Protein AF-A0A9P7B5X7-F1 (afdb_monomer)

Radius of gyration: 27.57 Å; Cα contacts (8 Å, |Δi|>4): 30; chains: 1; bounding box: 52×50×59 Å

Structure (mmCIF, N/CA/C/O backbone):
data_AF-A0A9P7B5X7-F1
#
_entry.id   AF-A0A9P7B5X7-F1
#
loop_
_atom_site.group_PDB
_atom_site.id
_atom_site.type_symbol
_atom_site.label_atom_id
_atom_site.label_alt_id
_atom_site.label_comp_id
_atom_site.label_asym_id
_atom_site.label_entity_id
_atom_site.label_seq_id
_atom_site.pdbx_PDB_ins_code
_atom_site.Cartn_x
_atom_site.Cartn_y
_atom_site.Cartn_z
_atom_site.occupancy
_atom_site.B_iso_or_equiv
_atom_site.auth_seq_id
_atom_site.auth_comp_id
_atom_site.auth_asym_id
_atom_site.auth_atom_id
_atom_site.pdbx_PDB_model_num
ATOM 1 N N . MET A 1 1 ? -23.607 29.250 -18.872 1.00 48.34 1 MET A N 1
ATOM 2 C CA . MET A 1 1 ? -23.877 27.837 -19.223 1.00 48.34 1 MET A CA 1
ATOM 3 C C . MET A 1 1 ? -23.362 26.960 -18.099 1.00 48.34 1 MET A C 1
ATOM 5 O O . MET A 1 1 ? -22.170 26.995 -17.825 1.00 48.34 1 MET A O 1
ATOM 9 N N . ILE A 1 2 ? -24.255 26.243 -17.420 1.00 49.38 2 ILE A N 1
ATOM 10 C CA . ILE A 1 2 ? -23.898 25.357 -16.306 1.00 49.38 2 ILE A CA 1
ATOM 11 C C . ILE A 1 2 ? -23.176 24.136 -16.903 1.00 49.38 2 ILE A C 1
ATOM 13 O O . ILE A 1 2 ? -23.732 23.504 -17.805 1.00 49.38 2 ILE A O 1
ATOM 17 N N . PRO A 1 3 ? -21.932 23.831 -16.496 1.00 54.94 3 PRO A N 1
ATOM 18 C CA . PRO A 1 3 ? -21.187 22.713 -17.059 1.00 54.94 3 PRO A CA 1
ATOM 19 C C . PRO A 1 3 ? -21.878 21.393 -16.700 1.00 54.94 3 PRO A C 1
ATOM 21 O O . PRO A 1 3 ? -22.189 21.131 -15.541 1.00 54.94 3 PRO A O 1
ATOM 24 N N . THR A 1 4 ? -22.138 20.564 -17.710 1.00 63.31 4 THR A N 1
ATOM 25 C CA . THR A 1 4 ? -22.745 19.242 -17.535 1.00 63.31 4 THR A CA 1
ATOM 26 C C . THR A 1 4 ? -21.804 18.307 -16.774 1.00 63.31 4 THR A C 1
ATOM 28 O O . THR A 1 4 ? -20.579 18.413 -16.868 1.00 63.31 4 THR A O 1
ATOM 31 N N . THR A 1 5 ? -22.372 17.356 -16.034 1.00 60.81 5 THR A N 1
ATOM 32 C CA . THR A 1 5 ? -21.641 16.377 -15.206 1.00 60.81 5 THR A CA 1
ATOM 33 C C . THR A 1 5 ? -20.585 15.592 -15.994 1.00 60.81 5 THR A C 1
ATOM 35 O O . THR A 1 5 ? -19.495 15.340 -15.483 1.00 60.81 5 THR A O 1
ATOM 38 N N . ALA A 1 6 ? -20.847 15.299 -17.272 1.00 60.09 6 ALA A N 1
ATOM 39 C CA . ALA A 1 6 ? -19.880 14.683 -18.183 1.00 60.09 6 ALA A CA 1
ATOM 40 C C . ALA A 1 6 ? -18.630 15.558 -18.416 1.00 60.09 6 ALA A C 1
ATOM 42 O O . ALA A 1 6 ? -17.513 15.053 -18.498 1.00 60.09 6 ALA A O 1
ATOM 43 N N . ARG A 1 7 ? -18.796 16.884 -18.478 1.00 58.53 7 ARG A N 1
ATOM 44 C CA . ARG A 1 7 ? -17.705 17.839 -18.718 1.00 58.53 7 ARG A CA 1
ATOM 45 C C . ARG A 1 7 ? -16.820 18.019 -17.478 1.00 58.53 7 ARG A C 1
ATOM 47 O O . ARG A 1 7 ? -15.612 18.178 -17.617 1.00 58.53 7 ARG A O 1
ATOM 54 N N . LEU A 1 8 ? -17.406 17.910 -16.282 1.00 60.69 8 LEU A N 1
ATOM 55 C CA . LEU A 1 8 ? -16.679 17.860 -15.007 1.00 60.69 8 LEU A CA 1
ATOM 56 C C . LEU A 1 8 ? -15.863 16.567 -14.859 1.00 60.69 8 LEU A C 1
ATOM 58 O O . LEU A 1 8 ? -14.698 16.626 -14.479 1.00 60.69 8 LEU A O 1
ATOM 62 N N . ALA A 1 9 ? -16.422 15.411 -15.229 1.00 60.69 9 ALA A N 1
ATOM 63 C CA . ALA A 1 9 ? -15.711 14.130 -15.154 1.00 60.69 9 ALA A CA 1
ATOM 64 C C . ALA A 1 9 ? -14.448 14.087 -16.040 1.00 60.69 9 ALA A C 1
ATOM 66 O O . ALA A 1 9 ? -13.439 13.497 -15.658 1.00 60.69 9 ALA A O 1
ATOM 67 N N . HIS A 1 10 ? -14.471 14.757 -17.197 1.00 61.62 10 HIS A N 1
ATOM 68 C CA . HIS A 1 10 ? -13.291 14.893 -18.055 1.00 61.62 10 HIS A CA 1
ATOM 69 C C . HIS A 1 10 ? -12.233 15.860 -17.503 1.00 61.62 10 HIS A C 1
ATOM 71 O O . HIS A 1 10 ? -11.050 15.649 -17.757 1.00 61.62 10 HIS A O 1
ATOM 77 N N . ALA A 1 11 ? -12.632 16.883 -16.740 1.00 63.97 11 ALA A N 1
ATOM 78 C CA . ALA A 1 11 ? -11.705 17.842 -16.136 1.00 63.97 11 ALA A CA 1
ATOM 79 C C . ALA A 1 11 ? -10.872 17.229 -14.994 1.00 63.97 11 ALA A C 1
ATOM 81 O O . ALA A 1 11 ? -9.717 17.601 -14.813 1.00 63.97 11 ALA A O 1
ATOM 82 N N . TYR A 1 12 ? -11.435 16.263 -14.260 1.00 59.69 12 TYR A N 1
ATOM 83 C CA . TYR A 1 12 ? -10.768 15.580 -13.142 1.00 59.69 12 TYR A CA 1
ATOM 84 C C . TYR A 1 12 ? -10.074 14.273 -13.527 1.00 59.69 12 TYR A C 1
ATOM 86 O O . TYR A 1 12 ? -9.641 13.535 -12.646 1.00 59.69 12 TYR A O 1
ATOM 94 N N . LYS A 1 13 ? -9.951 13.952 -14.820 1.00 67.75 13 LYS A N 1
ATOM 95 C CA . LYS A 1 13 ? -9.179 12.780 -15.234 1.00 67.75 13 LYS A CA 1
ATOM 96 C C . LYS A 1 13 ? -7.693 13.104 -15.034 1.00 67.75 13 LYS A C 1
ATOM 98 O O . LYS A 1 13 ? -7.188 13.957 -15.763 1.00 67.75 13 LYS A O 1
ATOM 103 N N . PRO A 1 14 ? -6.980 12.470 -14.083 1.00 64.62 14 PRO A N 1
ATOM 104 C CA . PRO A 1 14 ? -5.559 12.730 -13.913 1.00 64.62 14 PRO A CA 1
ATOM 105 C C . PRO A 1 14 ? -4.839 12.284 -15.187 1.00 64.62 14 PRO A C 1
ATOM 107 O O . PRO A 1 14 ? -4.784 11.098 -15.514 1.00 64.62 14 PRO A O 1
ATOM 110 N N . LEU A 1 15 ? -4.343 13.253 -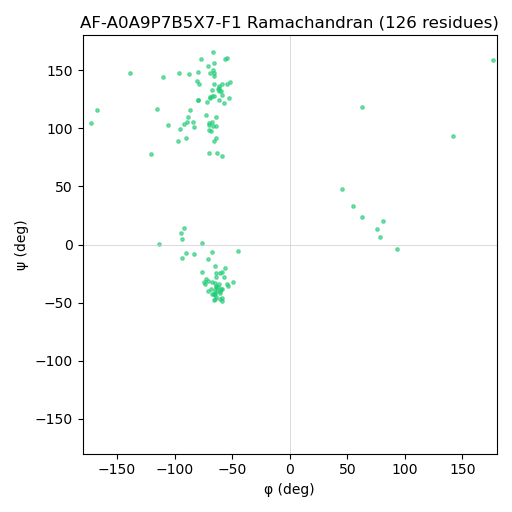15.951 1.00 69.00 15 LEU A N 1
ATOM 111 C CA . LEU A 1 15 ? -3.525 13.003 -17.127 1.00 69.00 15 LEU A CA 1
ATOM 112 C C . LEU A 1 15 ? -2.077 12.933 -16.657 1.00 69.00 15 LEU A C 1
ATOM 114 O O . LEU A 1 15 ? -1.494 13.941 -16.261 1.00 69.00 15 LEU A O 1
ATOM 118 N N . ILE A 1 16 ? -1.496 11.737 -16.689 1.00 72.88 16 ILE A N 1
ATOM 119 C CA . ILE A 1 16 ? -0.066 11.565 -16.444 1.00 72.88 16 ILE A CA 1
ATOM 120 C C . ILE A 1 16 ? 0.662 12.168 -17.646 1.00 72.88 16 ILE A C 1
ATOM 122 O O . ILE A 1 16 ? 0.672 11.600 -18.739 1.00 72.88 16 ILE A O 1
ATOM 126 N N . LYS A 1 17 ? 1.239 13.357 -17.460 1.00 65.56 17 LYS A N 1
ATOM 127 C CA . LYS A 1 17 ? 2.127 13.969 -18.447 1.00 65.56 17 LYS A CA 1
ATOM 128 C C . LYS A 1 17 ? 3.520 13.399 -18.221 1.00 65.56 17 LYS A C 1
ATOM 130 O O . LYS A 1 17 ? 4.187 13.768 -17.260 1.00 65.56 17 LYS A O 1
ATOM 135 N N . PHE A 1 18 ? 3.958 12.500 -19.096 1.00 66.06 18 PHE A N 1
ATOM 136 C CA . PHE A 1 18 ? 5.349 12.061 -19.100 1.00 66.06 18 PHE A CA 1
ATOM 137 C C . PHE A 1 18 ? 6.221 13.243 -19.532 1.00 66.06 18 PHE A C 1
ATOM 139 O O . PHE A 1 18 ? 6.199 13.660 -20.689 1.00 66.06 18 PHE A O 1
ATOM 146 N N . VAL A 1 19 ? 6.927 13.839 -18.575 1.00 64.88 19 VAL A N 1
ATOM 147 C CA . VAL A 1 19 ? 7.888 14.911 -18.835 1.00 64.88 19 VAL A CA 1
ATOM 148 C C . VAL A 1 19 ? 9.202 14.243 -19.239 1.00 64.88 19 VAL A C 1
ATOM 150 O O . VAL A 1 19 ? 9.909 13.704 -18.396 1.00 64.88 19 VAL A O 1
ATOM 153 N N . GLY A 1 20 ? 9.494 14.215 -20.540 1.00 66.62 20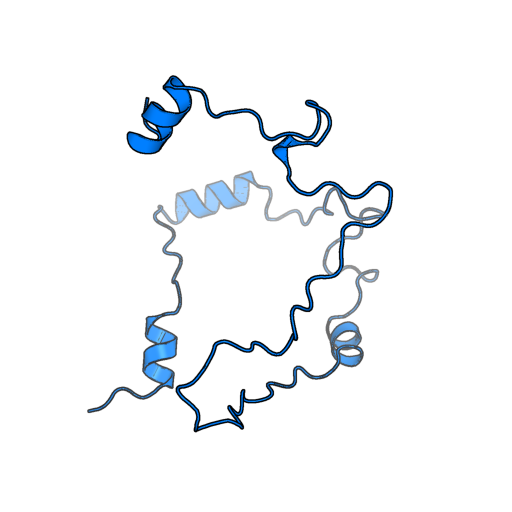 GLY A N 1
ATOM 154 C CA . GLY A 1 20 ? 10.713 13.619 -21.094 1.00 66.62 20 GLY A CA 1
ATOM 155 C C . GLY A 1 20 ? 10.741 13.664 -22.624 1.00 66.62 20 GLY A C 1
ATOM 156 O O . GLY A 1 20 ? 9.698 13.793 -23.267 1.00 66.62 20 GLY A O 1
ATOM 157 N N . ASN A 1 21 ? 11.935 13.570 -23.219 1.00 77.44 21 ASN A N 1
ATOM 158 C CA . ASN A 1 21 ? 12.092 13.443 -24.671 1.00 77.44 21 ASN A CA 1
ATOM 159 C C . ASN A 1 21 ? 11.511 12.084 -25.121 1.00 77.44 21 ASN A C 1
ATOM 161 O O . ASN A 1 21 ? 11.737 11.059 -24.470 1.00 77.44 21 ASN A O 1
ATOM 165 N N . LYS A 1 22 ? 10.778 12.041 -26.241 1.00 77.06 22 LYS A N 1
ATOM 166 C CA . LYS A 1 22 ? 10.228 10.795 -26.808 1.00 77.06 22 LYS A CA 1
ATOM 167 C C . LYS A 1 22 ? 11.324 9.741 -27.004 1.00 77.06 22 LYS A C 1
ATOM 169 O O . LYS A 1 22 ? 11.096 8.561 -26.762 1.00 77.06 22 LYS A O 1
ATOM 174 N N . GLU A 1 23 ? 12.521 10.178 -27.378 1.00 78.75 23 GLU A N 1
ATOM 175 C CA . GLU A 1 23 ? 13.693 9.316 -27.555 1.00 78.75 23 GLU A CA 1
ATOM 176 C C . GLU A 1 23 ? 14.160 8.696 -26.235 1.00 78.75 23 GLU A C 1
ATOM 178 O O . GLU A 1 23 ? 14.408 7.493 -26.191 1.00 78.75 23 GLU A O 1
ATOM 183 N N . SER A 1 24 ? 14.191 9.474 -25.144 1.00 77.19 24 SER A N 1
ATOM 184 C CA . SER A 1 24 ? 14.516 8.950 -23.809 1.00 77.19 24 SER A CA 1
ATOM 185 C C . SER A 1 24 ? 13.482 7.936 -23.323 1.00 77.19 24 SER A C 1
ATOM 187 O O . SER A 1 24 ? 13.851 6.919 -22.750 1.00 77.19 24 SER A O 1
ATOM 189 N N . LEU A 1 25 ? 12.196 8.142 -23.627 1.00 73.69 25 LEU A N 1
ATOM 190 C CA . LEU A 1 25 ? 11.145 7.169 -23.317 1.00 73.69 25 LEU A CA 1
ATOM 191 C C . LEU A 1 25 ? 11.345 5.859 -24.082 1.00 73.69 25 LEU A C 1
ATOM 193 O O . LEU A 1 25 ? 11.265 4.787 -23.494 1.00 73.69 25 LEU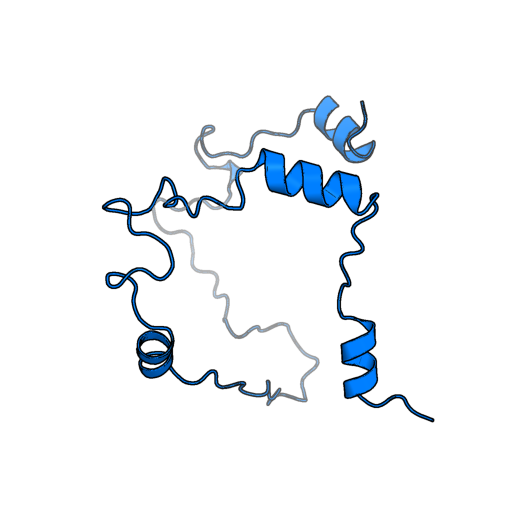 A O 1
ATOM 197 N N . ILE A 1 26 ? 11.658 5.939 -25.377 1.00 77.00 26 ILE A N 1
ATOM 198 C CA . ILE A 1 26 ? 11.941 4.758 -26.202 1.00 77.00 26 ILE A CA 1
ATOM 199 C C . ILE A 1 26 ? 13.192 4.027 -25.696 1.00 77.00 26 ILE A C 1
ATOM 201 O O . ILE A 1 26 ? 13.201 2.799 -25.657 1.00 77.00 26 ILE A O 1
ATOM 205 N N . GLN A 1 27 ? 14.236 4.749 -25.281 1.00 77.06 27 GLN A N 1
ATOM 206 C CA . GLN A 1 27 ? 15.437 4.150 -24.691 1.00 77.06 27 GLN A CA 1
ATO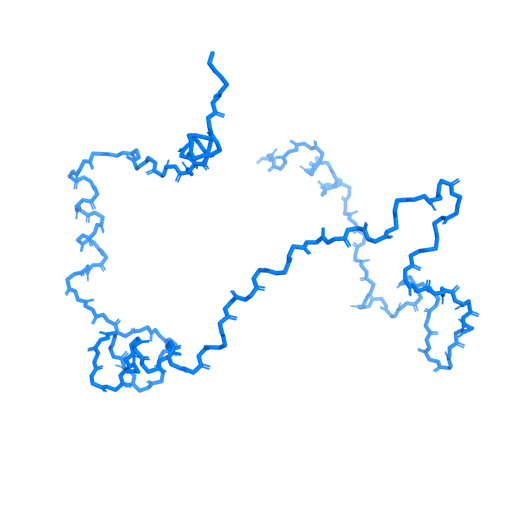M 207 C C . GLN A 1 27 ? 15.151 3.474 -23.347 1.00 77.06 27 GLN A C 1
ATOM 209 O O . GLN A 1 27 ? 15.604 2.352 -23.140 1.00 77.06 27 GLN A O 1
ATOM 214 N N . ILE A 1 28 ? 14.359 4.100 -22.471 1.00 74.56 28 ILE A N 1
ATOM 215 C CA . ILE A 1 28 ? 13.919 3.499 -21.204 1.00 74.56 28 ILE A CA 1
ATOM 216 C C . ILE A 1 28 ? 13.108 2.230 -21.485 1.00 74.56 28 ILE A C 1
ATOM 218 O O . ILE A 1 28 ? 13.399 1.179 -20.921 1.00 74.56 28 ILE A O 1
ATOM 222 N N . MET A 1 29 ? 12.151 2.279 -22.415 1.00 68.62 29 MET A N 1
ATOM 223 C CA . MET A 1 29 ? 11.377 1.097 -22.806 1.00 68.62 29 MET A CA 1
ATOM 224 C C . MET A 1 29 ? 12.284 -0.025 -23.328 1.00 68.62 29 MET A C 1
ATOM 226 O O . MET A 1 29 ? 12.162 -1.163 -22.876 1.00 68.62 29 MET A O 1
ATOM 230 N N . LYS A 1 30 ? 13.246 0.296 -24.204 1.00 72.81 30 LYS A N 1
ATOM 231 C CA . LYS A 1 30 ? 14.261 -0.651 -24.696 1.00 72.81 30 LYS A CA 1
ATOM 232 C C . LYS A 1 30 ? 15.128 -1.225 -23.574 1.00 72.81 30 LYS A C 1
ATOM 234 O O . LYS A 1 30 ? 15.381 -2.422 -23.583 1.00 72.81 30 LYS A O 1
ATOM 239 N N . SER A 1 31 ? 15.526 -0.412 -22.592 1.00 72.50 31 SER A N 1
ATOM 240 C CA . SER A 1 31 ? 16.336 -0.858 -21.445 1.00 72.50 31 SER A CA 1
ATOM 241 C C . SER A 1 31 ? 15.625 -1.882 -20.558 1.00 72.50 31 SER A C 1
ATOM 243 O O . SER A 1 31 ? 16.274 -2.696 -19.908 1.00 72.50 31 SER A O 1
ATOM 245 N N . HIS A 1 32 ? 14.291 -1.885 -20.572 1.00 65.75 32 HIS A N 1
ATOM 246 C CA . HIS A 1 32 ? 13.473 -2.838 -19.831 1.00 65.75 32 HIS A CA 1
ATOM 247 C C . HIS A 1 32 ? 13.096 -4.086 -20.645 1.00 65.75 32 HIS A C 1
ATOM 249 O O . HIS A 1 32 ? 12.207 -4.819 -20.222 1.00 65.75 32 HIS A O 1
ATOM 255 N N . ASN A 1 33 ? 13.743 -4.341 -21.794 1.00 65.06 33 ASN A N 1
ATOM 256 C CA . ASN A 1 33 ? 13.410 -5.439 -22.711 1.00 65.06 33 ASN A CA 1
ATOM 257 C C . ASN A 1 33 ? 11.893 -5.550 -22.961 1.00 65.06 33 ASN A C 1
ATOM 259 O O . ASN A 1 33 ? 11.326 -6.635 -22.884 1.00 65.06 33 ASN A O 1
ATOM 263 N N . TYR A 1 34 ? 11.222 -4.430 -23.255 1.00 63.81 34 TYR A N 1
ATOM 264 C CA . TYR A 1 34 ? 9.768 -4.401 -23.487 1.00 63.81 34 TYR A CA 1
ATOM 265 C C . TYR A 1 34 ? 9.278 -5.352 -24.600 1.00 63.81 34 TYR A C 1
ATOM 267 O O . TYR A 1 34 ? 8.094 -5.671 -24.648 1.00 63.81 34 TYR A O 1
ATOM 275 N N . GLU A 1 35 ? 10.169 -5.782 -25.499 1.00 67.62 35 GLU A N 1
ATOM 276 C CA . GLU A 1 35 ? 9.876 -6.736 -26.577 1.00 67.62 35 GLU A CA 1
ATOM 277 C C . GLU A 1 35 ? 9.774 -8.183 -26.066 1.00 67.62 35 GLU A C 1
ATOM 279 O O . GLU A 1 35 ? 9.086 -9.008 -26.665 1.00 67.62 35 GLU A O 1
ATOM 284 N N . GLU A 1 36 ? 10.406 -8.493 -24.932 1.00 71.50 36 GLU A N 1
ATOM 285 C CA . GLU A 1 36 ? 10.371 -9.815 -24.315 1.00 71.50 36 GLU A CA 1
ATOM 286 C C . GLU A 1 36 ? 9.276 -9.856 -23.248 1.00 71.50 36 GLU A C 1
ATOM 288 O O . GLU A 1 36 ? 9.465 -9.436 -22.104 1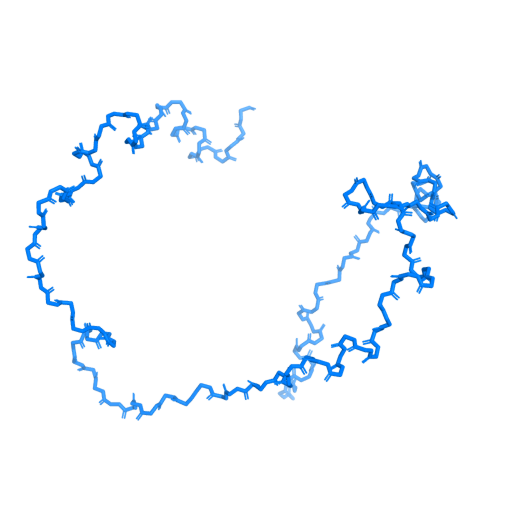.00 71.50 36 GLU A O 1
ATOM 293 N N . VAL A 1 37 ? 8.116 -10.409 -23.603 1.00 70.94 37 VAL A N 1
ATOM 294 C CA . VAL A 1 37 ? 7.081 -10.741 -22.618 1.00 70.94 37 VAL A CA 1
ATOM 295 C C . VAL A 1 37 ? 7.623 -11.858 -21.724 1.00 70.94 37 VAL A C 1
ATOM 297 O O . VAL A 1 37 ? 7.669 -13.019 -22.123 1.00 70.94 37 VAL A O 1
ATOM 300 N N . LYS A 1 38 ? 8.071 -11.503 -20.518 1.00 77.12 38 LYS A N 1
ATOM 301 C CA . LYS A 1 38 ? 8.553 -12.450 -19.503 1.00 77.12 38 LYS A CA 1
ATOM 302 C C . LYS A 1 38 ? 7.439 -12.790 -18.513 1.00 77.12 38 LYS A C 1
ATOM 304 O O . LYS A 1 38 ? 6.599 -11.933 -18.224 1.00 77.12 38 LYS A O 1
ATOM 309 N N . PRO A 1 39 ? 7.417 -14.020 -17.973 1.00 81.75 39 PRO A N 1
ATOM 310 C CA . PRO A 1 39 ? 6.496 -14.354 -16.901 1.00 81.75 39 PRO A CA 1
ATOM 311 C C . PRO A 1 39 ? 6.854 -13.540 -15.653 1.00 81.75 39 PRO A C 1
ATOM 313 O O . PRO A 1 39 ? 8.020 -13.225 -15.402 1.00 81.75 39 PRO A O 1
ATOM 316 N N . HIS A 1 40 ? 5.844 -13.192 -14.860 1.00 78.94 40 HIS A N 1
ATOM 317 C CA . HIS A 1 40 ? 6.068 -12.522 -13.586 1.00 78.94 40 HIS A CA 1
ATOM 318 C C . HIS A 1 40 ? 6.805 -13.482 -12.622 1.00 78.94 40 HIS A C 1
ATOM 320 O O . HIS A 1 40 ? 6.521 -14.682 -12.618 1.00 78.94 40 HIS A O 1
ATOM 326 N N . PRO A 1 41 ? 7.714 -13.014 -11.750 1.00 79.31 41 PRO A N 1
ATOM 327 C CA . PRO A 1 41 ? 8.416 -13.893 -10.803 1.00 79.31 41 PRO A CA 1
ATOM 328 C C . PRO A 1 41 ? 7.476 -14.663 -9.858 1.00 79.31 41 PRO A C 1
ATOM 330 O O . PRO A 1 41 ? 7.828 -15.723 -9.359 1.00 79.31 41 PRO A O 1
ATOM 333 N N . CYS A 1 42 ? 6.261 -14.152 -9.640 1.00 79.75 42 CYS A N 1
ATOM 334 C CA . CYS A 1 42 ? 5.236 -14.802 -8.815 1.00 79.75 42 CYS A CA 1
ATOM 335 C C . CYS A 1 42 ? 4.245 -15.680 -9.605 1.00 79.75 42 CYS A C 1
ATOM 337 O O . CYS A 1 42 ? 3.268 -16.146 -9.022 1.00 79.75 42 CYS A O 1
ATOM 339 N N . THR A 1 43 ? 4.426 -15.874 -10.918 1.00 79.56 43 THR A N 1
ATOM 340 C CA . THR A 1 43 ? 3.549 -16.775 -11.688 1.00 79.56 43 THR A CA 1
ATOM 341 C C . THR A 1 43 ? 3.959 -18.225 -11.468 1.00 79.56 43 THR A C 1
ATOM 343 O O . THR A 1 43 ? 5.092 -18.609 -11.749 1.00 79.56 43 THR A O 1
ATOM 346 N N . MET A 1 44 ? 3.018 -19.055 -11.018 1.00 78.94 44 MET A N 1
ATOM 347 C CA . MET A 1 44 ? 3.218 -20.503 -10.980 1.00 78.94 44 MET A CA 1
ATOM 348 C C . MET A 1 44 ? 3.444 -21.013 -12.409 1.00 78.94 44 MET A C 1
ATOM 350 O O . MET A 1 44 ? 2.725 -20.619 -13.326 1.00 78.94 44 MET A O 1
ATOM 354 N N . ASN A 1 45 ? 4.441 -21.879 -12.598 1.00 81.88 45 ASN A N 1
ATOM 355 C CA . ASN A 1 45 ? 4.756 -22.535 -13.875 1.00 81.88 45 ASN A CA 1
ATOM 356 C C . ASN A 1 45 ? 5.162 -21.603 -15.033 1.00 81.88 45 ASN A C 1
ATOM 358 O O . ASN A 1 45 ? 5.030 -21.995 -16.188 1.00 81.88 45 ASN A O 1
ATOM 362 N N . ASN A 1 46 ? 5.674 -20.396 -14.755 1.00 81.44 46 ASN A N 1
ATOM 363 C CA . ASN A 1 46 ? 6.158 -19.469 -15.791 1.00 81.44 46 ASN A CA 1
ATOM 364 C C . ASN A 1 46 ? 5.115 -19.153 -16.885 1.00 81.44 46 ASN A C 1
ATOM 366 O O . ASN A 1 46 ? 5.468 -18.941 -18.046 1.00 81.44 46 ASN A O 1
ATOM 370 N N . ILE A 1 47 ? 3.829 -19.119 -16.518 1.00 85.06 47 ILE A N 1
ATOM 371 C CA . ILE A 1 47 ? 2.741 -18.818 -17.454 1.00 85.06 47 ILE A CA 1
ATOM 372 C C . ILE A 1 47 ? 2.928 -17.402 -18.014 1.00 85.06 47 ILE A C 1
ATOM 374 O O . ILE A 1 47 ? 3.021 -16.425 -17.268 1.00 85.06 47 ILE A O 1
ATOM 378 N N . LEU A 1 48 ? 2.970 -17.295 -19.343 1.00 84.75 48 LEU A N 1
ATOM 379 C CA . LEU A 1 48 ? 3.087 -16.016 -20.038 1.00 84.75 48 LEU A CA 1
ATOM 380 C C . LEU A 1 48 ? 1.724 -15.318 -20.131 1.00 84.75 48 LEU A C 1
ATOM 382 O O . LEU A 1 48 ? 0.731 -15.989 -20.431 1.00 84.75 48 LEU A O 1
ATOM 386 N N . PRO A 1 49 ? 1.654 -13.986 -19.963 1.00 80.88 49 PRO A N 1
ATOM 387 C CA . PRO A 1 49 ? 0.445 -13.220 -20.248 1.00 80.88 49 PRO A CA 1
ATOM 388 C C . PRO A 1 49 ? -0.074 -13.494 -21.669 1.00 80.88 49 PRO A C 1
ATOM 390 O O . PRO A 1 49 ? 0.670 -13.376 -22.639 1.00 80.88 49 PRO A O 1
ATOM 393 N N . GLY A 1 50 ? -1.347 -13.877 -21.796 1.00 77.94 50 GLY A N 1
ATOM 394 C CA . GLY A 1 50 ? -1.975 -14.178 -23.091 1.00 77.94 50 GLY A CA 1
ATOM 395 C C . GLY A 1 50 ? -1.646 -15.557 -23.679 1.00 77.94 50 GLY A C 1
ATOM 396 O O . GLY A 1 50 ? -2.048 -15.849 -24.803 1.00 77.94 50 GLY A O 1
ATOM 397 N N . SER A 1 51 ? -0.940 -16.416 -22.939 1.00 84.19 51 SER A N 1
ATOM 398 C CA . SER A 1 51 ? -0.772 -17.829 -23.300 1.00 84.19 51 SER A CA 1
ATOM 399 C C . SER A 1 51 ? -2.092 -18.607 -23.216 1.00 84.19 51 SER A C 1
ATOM 401 O O . SER A 1 51 ? -3.061 -18.155 -22.608 1.00 84.19 51 SER A O 1
ATOM 403 N N . LYS A 1 52 ? -2.123 -19.811 -23.802 1.00 84.12 52 LYS A N 1
ATOM 404 C CA . LYS A 1 52 ? -3.298 -20.706 -23.779 1.00 84.12 52 LYS A CA 1
ATOM 405 C C . LYS A 1 52 ? -3.714 -21.122 -22.365 1.00 84.12 52 LYS A C 1
ATOM 407 O O . LYS A 1 52 ? -4.874 -21.453 -22.154 1.00 84.12 52 LYS A O 1
ATOM 412 N N . ASP A 1 53 ? -2.773 -21.085 -21.425 1.00 84.88 53 ASP A N 1
ATOM 413 C CA . ASP A 1 53 ? -2.994 -21.446 -20.024 1.00 84.88 53 ASP A CA 1
ATOM 414 C C . ASP A 1 53 ? -3.590 -20.283 -19.207 1.00 84.88 53 ASP A C 1
ATOM 416 O O . ASP A 1 53 ? -3.990 -20.467 -18.057 1.00 84.88 53 ASP A O 1
ATOM 420 N N . CYS A 1 54 ? -3.673 -19.075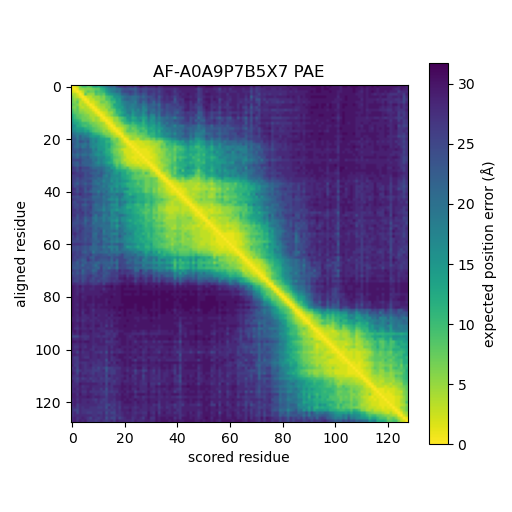 -19.783 1.00 84.12 54 CYS A N 1
ATOM 421 C CA . CYS A 1 54 ? -4.359 -17.945 -19.166 1.00 84.12 54 CYS A CA 1
ATOM 422 C C . CYS A 1 54 ? -5.876 -18.057 -19.355 1.00 84.12 54 CYS A C 1
ATOM 424 O O . CYS A 1 54 ? -6.368 -18.340 -20.445 1.00 84.12 54 CYS A O 1
ATOM 426 N N . LEU A 1 55 ? -6.633 -17.746 -18.302 1.00 85.44 55 LEU A N 1
ATOM 427 C CA . LEU A 1 55 ? -8.086 -17.619 -18.398 1.00 85.44 55 LEU A CA 1
ATOM 428 C C . LEU A 1 55 ? -8.463 -16.494 -19.367 1.00 85.44 55 LEU A C 1
ATOM 430 O O . LEU A 1 55 ? -7.895 -15.399 -19.317 1.00 85.44 55 LEU A O 1
ATOM 434 N N . SER A 1 56 ? -9.456 -16.748 -20.220 1.00 87.88 56 SER A N 1
ATOM 435 C CA . SER A 1 56 ? -9.965 -15.716 -21.114 1.00 87.88 56 SER A CA 1
ATOM 436 C C . SER A 1 56 ? -10.715 -14.640 -20.323 1.00 87.88 56 SER A C 1
ATOM 438 O O . SER A 1 56 ? -11.369 -14.907 -19.309 1.00 87.88 56 SER A O 1
ATOM 440 N N . VAL A 1 57 ? -10.645 -13.397 -20.802 1.00 85.44 57 VAL A N 1
ATOM 441 C CA . VAL A 1 57 ? -11.353 -12.269 -20.174 1.00 85.44 57 VAL A CA 1
ATOM 442 C C . VAL A 1 57 ? -12.862 -12.525 -20.157 1.00 85.44 57 VAL A C 1
ATOM 444 O O . VAL A 1 57 ? -13.529 -12.234 -19.167 1.00 85.44 57 VAL A O 1
ATOM 447 N N . THR A 1 58 ? -13.397 -13.123 -21.224 1.00 86.25 58 THR A N 1
ATOM 448 C CA . THR A 1 58 ? -14.810 -13.505 -21.332 1.00 86.25 58 THR A CA 1
ATOM 449 C C . THR A 1 58 ? -15.226 -14.497 -20.249 1.00 86.25 58 THR A C 1
ATOM 451 O O . THR A 1 58 ? -16.278 -14.313 -19.634 1.00 86.25 58 THR A O 1
ATOM 454 N N . ASP A 1 59 ? -14.385 -15.489 -19.943 1.00 87.88 59 ASP A N 1
ATOM 455 C CA . ASP A 1 59 ? -14.687 -16.485 -18.910 1.00 87.88 59 ASP A CA 1
ATOM 456 C C . ASP A 1 59 ? -14.695 -15.868 -17.510 1.00 87.88 59 ASP A C 1
ATOM 458 O O . ASP A 1 59 ? -15.553 -16.207 -16.692 1.00 87.88 59 ASP A O 1
ATOM 462 N N . ILE A 1 60 ? -13.781 -14.933 -17.235 1.00 87.75 60 ILE A N 1
ATOM 463 C CA . ILE A 1 60 ? -13.730 -14.212 -15.955 1.00 87.75 60 ILE A CA 1
ATOM 464 C C . ILE A 1 60 ? -14.975 -13.336 -15.791 1.00 87.75 60 ILE A C 1
ATOM 466 O O . ILE A 1 60 ? -15.643 -13.399 -14.757 1.00 87.75 60 ILE A O 1
ATOM 470 N N . LEU A 1 61 ? -15.323 -12.563 -16.823 1.00 85.38 61 LEU A N 1
ATOM 471 C CA . LEU A 1 61 ? -16.473 -11.658 -16.787 1.00 85.38 61 LEU A CA 1
ATOM 472 C C . LEU A 1 61 ? -17.802 -12.409 -16.654 1.00 85.38 61 LEU A C 1
ATOM 474 O O . LEU A 1 61 ? -18.701 -11.919 -15.977 1.00 85.38 61 LEU A O 1
ATOM 478 N N . SER A 1 62 ? -17.920 -13.612 -17.227 1.00 88.38 62 SER A N 1
ATOM 479 C CA . SER A 1 62 ? -19.133 -14.437 -17.103 1.00 88.38 62 SER A CA 1
ATOM 480 C C . SER A 1 62 ? -19.428 -14.890 -15.665 1.00 88.38 62 SER A C 1
ATOM 482 O O . SER A 1 62 ? -20.584 -15.100 -15.305 1.00 88.38 62 SER A O 1
ATOM 484 N N . LYS A 1 63 ? -18.387 -15.023 -14.833 1.00 88.50 63 LYS A N 1
ATOM 485 C CA . LYS A 1 63 ? -18.483 -15.453 -13.428 1.00 88.50 63 LYS A CA 1
ATOM 486 C C . LYS A 1 63 ? -18.577 -14.278 -12.458 1.00 88.50 63 LYS A C 1
ATOM 488 O O . LYS A 1 63 ? -18.852 -14.478 -11.275 1.00 88.50 63 LYS A O 1
ATOM 493 N N . GLN A 1 64 ? -18.323 -13.062 -12.932 1.00 85.00 64 GLN A N 1
ATOM 494 C CA . GLN A 1 64 ? -18.364 -11.873 -12.103 1.00 85.00 64 GLN A CA 1
ATOM 495 C C . GLN A 1 64 ? -19.817 -11.429 -11.916 1.00 85.00 64 GLN A C 1
ATOM 497 O O . GLN A 1 64 ? -20.543 -11.188 -12.879 1.00 85.00 64 GLN A O 1
ATOM 502 N N . LEU A 1 65 ? -20.249 -11.303 -10.659 1.00 83.06 65 LEU A N 1
ATOM 503 C CA . LEU A 1 65 ? -21.555 -10.724 -10.357 1.00 83.06 65 LEU A CA 1
ATOM 504 C C . LEU A 1 65 ? -21.619 -9.294 -10.918 1.00 83.06 65 LEU A C 1
ATOM 506 O O . LEU A 1 65 ? -20.648 -8.542 -10.769 1.00 83.06 65 LEU A O 1
ATOM 510 N N . PRO A 1 66 ? -22.743 -8.892 -11.536 1.00 80.81 66 PRO A N 1
ATOM 511 C CA . PRO A 1 66 ? -22.873 -7.557 -12.091 1.00 80.81 66 PRO A CA 1
ATOM 512 C C . PRO A 1 66 ? -22.680 -6.523 -10.983 1.00 80.81 66 PRO A C 1
ATOM 514 O O . PRO A 1 66 ? -23.315 -6.588 -9.926 1.00 80.81 66 PRO A O 1
ATOM 517 N N . PHE A 1 67 ? -21.795 -5.558 -11.230 1.00 79.94 67 PHE A N 1
ATOM 518 C CA . PHE A 1 67 ? -21.557 -4.460 -10.305 1.00 79.94 67 PHE A CA 1
ATOM 519 C C . PHE A 1 67 ? -22.831 -3.619 -10.178 1.00 79.94 67 PHE A C 1
ATOM 521 O O . PHE A 1 67 ? -23.180 -2.837 -11.064 1.00 79.94 67 PHE A O 1
ATOM 528 N N . LYS A 1 68 ? -23.560 -3.808 -9.077 1.00 81.94 68 LYS A N 1
ATOM 529 C CA . LYS A 1 68 ? -24.793 -3.075 -8.796 1.00 81.94 68 LYS A CA 1
ATOM 530 C C . LYS A 1 68 ? -24.465 -1.836 -7.974 1.00 81.94 68 LYS A C 1
ATOM 532 O O . LYS A 1 68 ? -24.267 -1.922 -6.764 1.00 81.94 68 LYS A O 1
ATOM 537 N N . VAL A 1 69 ? -24.466 -0.675 -8.625 1.00 80.94 69 VAL A N 1
ATOM 538 C CA . VAL A 1 69 ? -24.457 0.611 -7.920 1.00 80.94 69 VAL A CA 1
ATOM 539 C C . VAL A 1 69 ? -25.819 0.783 -7.260 1.00 80.94 69 VAL A C 1
ATOM 541 O O . VAL A 1 69 ? -26.815 1.070 -7.922 1.00 80.94 69 VAL A O 1
ATOM 544 N N . VAL A 1 70 ? -25.880 0.563 -5.950 1.00 80.38 70 VAL A N 1
ATOM 545 C CA . VAL A 1 70 ? -27.068 0.890 -5.162 1.00 80.38 70 VAL A CA 1
ATOM 546 C C . VAL A 1 70 ? -26.933 2.352 -4.744 1.00 80.38 70 VAL A C 1
ATOM 548 O O . VAL A 1 70 ? -25.993 2.672 -4.013 1.00 80.38 70 VAL A O 1
ATOM 551 N N . PRO A 1 71 ? -27.818 3.258 -5.202 1.00 76.88 71 PRO A N 1
ATOM 552 C CA . PRO A 1 71 ? -27.783 4.637 -4.747 1.00 76.88 71 PRO A CA 1
ATOM 553 C C . PRO A 1 71 ? -27.971 4.657 -3.233 1.00 76.88 71 PRO A C 1
ATOM 555 O O . PRO A 1 71 ? -28.857 3.994 -2.687 1.00 76.88 71 PRO A O 1
ATOM 558 N N . TYR A 1 72 ? -27.116 5.411 -2.552 1.00 72.69 72 TYR A N 1
ATOM 559 C CA . TYR A 1 72 ? -27.231 5.599 -1.118 1.00 72.69 72 TYR A CA 1
ATOM 560 C C . TYR A 1 72 ? -28.460 6.468 -0.833 1.00 72.69 72 TYR A C 1
ATOM 562 O O . TYR A 1 72 ? -28.430 7.689 -0.974 1.00 72.69 72 TYR A O 1
ATOM 570 N N . VAL A 1 73 ? -29.571 5.825 -0.478 1.00 73.81 73 VAL A N 1
ATOM 571 C CA . VAL A 1 73 ? -30.792 6.517 -0.064 1.00 73.81 73 VAL A CA 1
ATOM 572 C C . VAL A 1 73 ? -30.711 6.736 1.443 1.00 73.81 73 VAL A C 1
ATOM 574 O O . VAL A 1 73 ? -30.894 5.798 2.222 1.00 73.81 73 VAL A O 1
ATOM 577 N N . ASN A 1 74 ? -30.448 7.974 1.864 1.00 62.12 74 ASN A N 1
ATOM 578 C CA . ASN A 1 74 ? -30.653 8.393 3.250 1.00 62.12 74 ASN A CA 1
ATOM 579 C C . ASN A 1 74 ? -32.154 8.307 3.560 1.00 62.12 74 ASN A C 1
ATOM 581 O O . ASN A 1 74 ? -32.896 9.256 3.333 1.00 62.12 74 ASN A O 1
ATOM 585 N N . LYS A 1 75 ? -32.616 7.162 4.074 1.00 61.88 75 LYS A N 1
ATOM 586 C CA . LYS A 1 75 ? -34.012 6.993 4.512 1.00 61.88 75 LYS A CA 1
ATOM 587 C C . LYS A 1 75 ? -34.376 7.829 5.748 1.00 61.88 75 LYS A C 1
ATOM 589 O O . LYS A 1 75 ? -35.548 7.895 6.087 1.00 61.88 75 LYS A O 1
ATOM 594 N N . ASN A 1 76 ? -33.407 8.497 6.376 1.00 56.56 76 ASN A N 1
ATOM 595 C CA . ASN A 1 76 ? -33.614 9.263 7.600 1.00 56.56 76 ASN A CA 1
ATOM 596 C C . ASN A 1 76 ? -33.236 10.733 7.382 1.00 56.56 76 ASN A C 1
ATOM 598 O O . ASN A 1 76 ? -32.170 11.186 7.793 1.00 56.56 76 ASN A O 1
ATOM 602 N N . VAL A 1 77 ? -34.123 11.482 6.726 1.00 56.81 77 VAL A N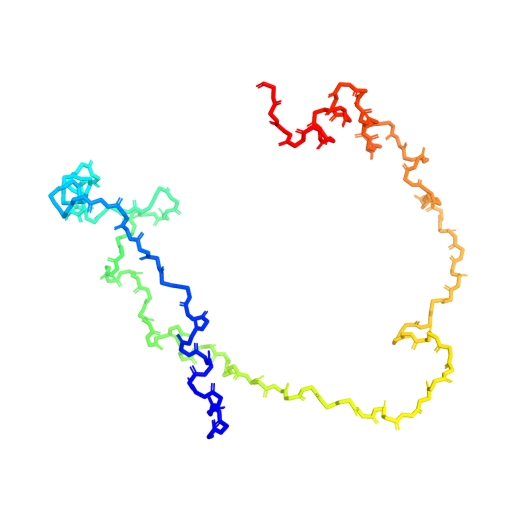 1
ATOM 603 C CA . VAL A 1 77 ? -34.156 12.945 6.843 1.00 56.81 77 VAL A CA 1
ATOM 604 C C . VAL A 1 77 ? -35.088 13.261 8.008 1.00 56.81 77 VAL A C 1
ATOM 606 O O . VAL A 1 77 ? -36.295 13.305 7.813 1.00 56.81 77 VAL A O 1
ATOM 609 N N . ALA A 1 78 ? -34.502 13.380 9.204 1.00 52.81 78 ALA A N 1
ATOM 610 C CA . ALA A 1 78 ? -35.000 14.054 10.416 1.00 52.81 78 ALA A CA 1
ATOM 611 C C . ALA A 1 78 ? -34.635 13.264 11.684 1.00 52.81 78 ALA A C 1
ATOM 613 O O . ALA A 1 78 ? -35.377 12.401 12.131 1.00 52.81 78 ALA A O 1
ATOM 614 N N . SER A 1 79 ? -33.503 13.614 12.291 1.00 45.00 79 SER A N 1
ATOM 615 C CA . SER A 1 79 ? -33.484 14.074 13.684 1.00 45.00 79 SER A CA 1
ATOM 616 C C . SER A 1 79 ? -32.078 14.570 13.999 1.00 45.00 79 SER A C 1
ATOM 618 O O . SER A 1 79 ? -31.146 13.792 14.197 1.00 45.00 79 SER A O 1
ATOM 620 N N . GLN A 1 80 ? -31.925 15.888 14.049 1.00 52.38 80 GLN A N 1
ATOM 621 C CA . GLN A 1 80 ? -30.871 16.519 14.829 1.00 52.38 80 GLN A CA 1
ATOM 622 C C . GLN A 1 80 ? -31.127 16.175 16.303 1.00 52.38 80 GLN A C 1
ATOM 624 O O . GLN A 1 80 ? -31.732 16.971 16.994 1.00 52.38 80 GLN A O 1
ATOM 629 N N . LEU A 1 81 ? -30.779 14.981 16.780 1.00 51.31 81 LEU A N 1
ATOM 630 C CA . LEU A 1 81 ? -30.713 14.662 18.209 1.00 51.31 81 LEU A CA 1
ATOM 631 C C . LEU A 1 81 ? -29.981 13.319 18.378 1.00 51.31 81 LEU A C 1
ATOM 633 O O . LEU A 1 81 ? -30.463 12.285 17.932 1.00 51.31 81 LEU A O 1
ATOM 637 N N . ALA A 1 82 ? -28.823 13.382 19.039 1.00 49.28 82 ALA A N 1
ATOM 638 C CA . ALA A 1 82 ? -27.969 12.283 19.496 1.00 49.28 82 ALA A CA 1
ATOM 639 C C . ALA A 1 82 ? -27.362 11.357 18.419 1.00 49.28 82 ALA A C 1
ATOM 641 O O . ALA A 1 82 ? -28.041 10.605 17.727 1.00 49.28 82 ALA A O 1
ATOM 642 N N . ASN A 1 83 ? -26.027 11.349 18.362 1.00 52.59 83 ASN A N 1
ATOM 643 C CA . ASN A 1 83 ? -25.195 10.378 17.649 1.00 52.59 83 ASN A CA 1
ATOM 644 C C . ASN A 1 83 ? -25.440 8.935 18.145 1.00 52.59 83 ASN A C 1
ATOM 646 O O . ASN A 1 83 ? -24.611 8.366 18.850 1.00 52.59 83 ASN A O 1
ATOM 650 N N . LYS A 1 84 ? -26.554 8.310 17.759 1.00 54.25 84 LYS A N 1
ATOM 651 C CA . LYS A 1 84 ? -26.675 6.851 17.715 1.00 54.25 84 LYS A CA 1
ATOM 652 C C . LYS A 1 84 ? -26.402 6.409 16.284 1.00 54.25 84 LYS A C 1
ATOM 654 O O . LYS A 1 84 ? -27.300 6.322 15.448 1.00 54.25 84 LYS A O 1
ATOM 659 N N . GLY A 1 85 ? -25.128 6.146 15.992 1.00 56.00 85 GLY A N 1
ATOM 660 C CA . GLY A 1 85 ? -24.781 5.294 14.857 1.00 56.00 85 GLY A CA 1
ATOM 661 C C . GLY A 1 85 ? -25.505 3.950 14.991 1.00 56.00 85 GLY A C 1
ATOM 662 O O . GLY A 1 85 ? -25.932 3.586 16.079 1.00 56.00 85 GLY A O 1
ATOM 663 N N . LYS A 1 86 ? -25.633 3.202 13.892 1.00 58.56 86 LYS A N 1
ATOM 664 C CA . LYS A 1 86 ? -26.281 1.872 13.771 1.00 58.56 86 LYS A CA 1
ATOM 665 C C . LYS A 1 86 ? -25.949 0.813 14.848 1.00 58.56 86 LYS A C 1
ATOM 667 O O . LYS A 1 86 ? -26.513 -0.276 14.801 1.00 58.56 86 LYS A O 1
ATOM 672 N N . TYR A 1 87 ? -25.032 1.102 15.759 1.00 61.84 87 TYR A N 1
ATOM 673 C CA . TYR A 1 87 ? -24.608 0.260 16.858 1.00 61.84 87 TYR A CA 1
ATOM 674 C C . TYR A 1 87 ? -24.988 0.940 18.172 1.00 61.84 87 TYR A C 1
ATOM 676 O O . TYR A 1 87 ? -24.464 2.006 18.499 1.00 61.84 87 TYR A O 1
ATOM 684 N N . ASP A 1 88 ? -25.864 0.303 18.945 1.00 62.09 88 ASP A N 1
ATOM 685 C CA . ASP A 1 88 ? -25.980 0.605 20.365 1.00 62.09 88 ASP A CA 1
ATOM 686 C C . ASP A 1 88 ? -24.689 0.119 21.030 1.00 62.09 88 ASP A C 1
ATOM 688 O O . ASP A 1 88 ? -24.510 -1.073 21.285 1.00 62.09 88 ASP A O 1
ATOM 692 N N . PHE A 1 89 ? -23.749 1.039 21.254 1.00 61.31 89 PHE A N 1
ATOM 693 C CA . PHE A 1 89 ? -22.544 0.765 22.031 1.00 61.31 89 PHE A CA 1
ATOM 694 C C . PHE A 1 89 ? -22.962 0.608 23.498 1.00 61.31 89 PHE A C 1
ATOM 696 O O . PHE A 1 89 ? -22.888 1.535 24.300 1.00 61.31 89 PHE A O 1
ATOM 703 N N . ALA A 1 90 ? -23.495 -0.564 23.837 1.00 66.69 90 ALA A N 1
ATOM 704 C CA . ALA A 1 90 ? -23.703 -0.942 25.220 1.00 66.69 90 ALA A CA 1
ATOM 705 C C . ALA A 1 90 ? -22.315 -1.158 25.843 1.00 66.69 90 ALA A C 1
ATOM 707 O O . ALA A 1 90 ? -21.520 -1.914 25.270 1.00 66.69 90 ALA A O 1
ATOM 708 N N . PRO A 1 91 ? -21.990 -0.519 26.979 1.00 69.75 91 PRO A N 1
ATOM 709 C CA . PRO A 1 91 ? -20.747 -0.786 27.684 1.00 69.75 91 PRO A CA 1
ATOM 710 C C . PRO A 1 91 ? -20.785 -2.224 28.210 1.00 69.75 91 PRO A C 1
ATOM 712 O O . PRO A 1 91 ? -21.246 -2.499 29.315 1.00 69.75 91 PRO A O 1
ATOM 715 N N . ARG A 1 92 ? -20.331 -3.176 27.389 1.00 76.69 92 ARG A N 1
ATOM 716 C CA . ARG A 1 92 ? -19.972 -4.508 27.865 1.00 76.69 92 ARG A CA 1
ATOM 717 C C . ARG A 1 92 ? -18.714 -4.340 28.707 1.00 76.69 92 ARG A C 1
ATOM 719 O O . ARG A 1 92 ? -17.736 -3.766 28.235 1.00 76.69 92 ARG A O 1
ATOM 726 N N . GLY A 1 93 ? -18.745 -4.821 29.944 1.00 83.75 93 GLY A N 1
ATOM 727 C CA . GLY A 1 93 ? -17.535 -4.912 30.755 1.00 83.75 93 GLY A CA 1
ATOM 728 C C . GLY A 1 93 ? -16.452 -5.732 30.044 1.00 83.75 93 GLY A C 1
ATOM 729 O O . GLY A 1 93 ? -16.738 -6.521 29.133 1.00 83.75 93 GLY A O 1
ATOM 730 N N . LEU A 1 94 ? -15.206 -5.538 30.468 1.00 83.38 94 LEU A N 1
ATOM 731 C CA . LEU A 1 94 ? -14.057 -6.301 29.982 1.00 83.38 94 LEU A CA 1
ATOM 732 C C . LEU A 1 94 ? -14.233 -7.788 30.318 1.00 83.38 94 LEU A C 1
ATOM 734 O O . LEU A 1 94 ? -14.581 -8.146 31.446 1.00 83.38 94 LEU A O 1
ATOM 738 N N . LYS A 1 95 ? -14.010 -8.665 29.336 1.00 86.50 95 LYS A N 1
ATOM 739 C CA . LYS A 1 95 ? -13.964 -10.116 29.564 1.00 86.50 95 LYS A CA 1
ATOM 740 C C . LYS A 1 95 ? -12.622 -10.513 30.196 1.00 86.50 95 LYS A C 1
ATOM 742 O O . LYS A 1 95 ? -11.643 -9.778 30.060 1.00 86.50 95 LYS A O 1
ATOM 747 N N . PRO A 1 96 ? -12.531 -11.684 30.854 1.00 82.94 96 PRO A N 1
ATOM 748 C CA . PRO A 1 96 ? -11.253 -12.177 31.360 1.00 82.94 96 PRO A CA 1
ATOM 749 C C . PRO A 1 96 ? -10.229 -12.295 30.221 1.00 82.94 96 PRO A C 1
ATOM 751 O O . PRO A 1 96 ? -10.469 -12.990 29.235 1.00 82.94 96 PRO A O 1
ATOM 754 N N . GLY A 1 97 ? -9.098 -11.599 30.364 1.00 81.19 97 GLY A N 1
ATOM 755 C CA . GLY A 1 97 ? -8.023 -11.544 29.366 1.00 81.19 97 GLY A CA 1
ATOM 756 C C . GLY A 1 97 ? -8.107 -10.380 28.371 1.00 81.19 97 GLY A C 1
ATOM 757 O O . GLY A 1 97 ? -7.191 -10.222 27.567 1.00 81.19 97 GLY A O 1
ATOM 758 N N . GLU A 1 98 ? -9.155 -9.552 28.420 1.00 85.31 98 GLU A N 1
ATOM 759 C CA . GLU A 1 98 ? -9.215 -8.290 27.674 1.00 85.31 98 GLU A CA 1
ATOM 760 C C . GLU A 1 98 ? -8.576 -7.158 28.493 1.00 85.31 98 GLU A C 1
ATOM 762 O O . GLU A 1 98 ? -8.650 -7.137 29.721 1.00 85.31 98 GLU A O 1
ATOM 767 N N . LEU A 1 99 ? -7.939 -6.213 27.802 1.00 85.38 99 LEU A N 1
ATOM 768 C CA . LEU A 1 99 ? -7.297 -5.049 28.406 1.00 85.38 99 LEU A CA 1
ATOM 769 C C . LEU A 1 99 ? -8.089 -3.793 28.063 1.00 85.38 99 LEU A C 1
ATOM 771 O O . LEU A 1 99 ? -8.624 -3.667 26.962 1.00 85.38 99 LEU A O 1
ATOM 775 N N . GLU A 1 100 ? -8.145 -2.863 29.007 1.00 85.81 100 GLU A N 1
ATOM 776 C CA . GLU A 1 100 ? -8.889 -1.611 28.865 1.00 85.81 100 GLU A CA 1
ATOM 777 C C . GLU A 1 100 ? -8.183 -0.639 27.921 1.00 85.81 100 GLU A C 1
ATOM 779 O O . GLU A 1 100 ? -8.813 0.121 27.188 1.00 85.81 100 GLU A O 1
ATOM 784 N N . SER A 1 101 ? -6.852 -0.675 27.933 1.00 83.62 101 SER A N 1
ATOM 785 C CA . SER A 1 101 ? -6.019 0.256 27.193 1.00 83.62 101 SER A CA 1
ATOM 786 C C . SER A 1 101 ? -4.836 -0.448 26.548 1.00 83.62 101 SER A C 1
ATOM 788 O O . SER A 1 101 ? -4.259 -1.387 27.097 1.00 83.62 101 SER A O 1
ATOM 790 N N . VAL A 1 102 ? -4.420 0.069 25.393 1.00 83.50 102 VAL A N 1
ATOM 791 C CA . VAL A 1 102 ? -3.229 -0.380 24.659 1.00 83.50 102 VAL A CA 1
ATOM 792 C C . VAL A 1 102 ? -1.967 -0.271 25.532 1.00 83.50 102 VAL A C 1
ATOM 794 O O . VAL A 1 102 ? -1.062 -1.090 25.403 1.00 83.50 102 VAL A O 1
ATOM 797 N N . PHE A 1 103 ? -1.926 0.660 26.494 1.00 84.12 103 PHE A N 1
ATOM 798 C CA . PHE A 1 103 ? -0.810 0.810 27.442 1.00 84.12 103 PHE A CA 1
ATOM 799 C C . PHE A 1 103 ? -0.717 -0.308 28.490 1.00 84.12 103 PHE A C 1
ATOM 801 O O . PHE A 1 103 ? 0.295 -0.418 29.179 1.00 84.12 103 PHE A O 1
ATOM 808 N N . GLN A 1 104 ? -1.748 -1.144 28.621 1.00 87.50 104 GLN A N 1
ATOM 809 C CA . GLN A 1 104 ? -1.731 -2.309 29.508 1.00 87.50 104 GLN A CA 1
ATOM 810 C C . GLN A 1 104 ? -1.220 -3.571 28.790 1.00 87.50 104 GLN A C 1
ATOM 812 O O . GLN A 1 104 ? -1.021 -4.605 29.428 1.00 87.50 104 GLN A O 1
ATOM 817 N N . LEU A 1 105 ? -0.997 -3.515 27.467 1.00 87.69 105 LEU A N 1
ATOM 818 C CA . LEU A 1 105 ? -0.417 -4.631 26.718 1.00 87.69 105 LEU A CA 1
ATOM 819 C C . LEU A 1 105 ? 1.033 -4.883 27.151 1.00 87.69 105 LEU A C 1
ATOM 821 O O . LEU A 1 105 ? 1.715 -3.964 27.599 1.00 87.69 105 LEU A O 1
ATOM 825 N N . PRO A 1 106 ? 1.571 -6.100 26.972 1.00 90.12 106 PRO A N 1
ATOM 826 C CA . PRO A 1 106 ? 3.005 -6.339 27.107 1.00 90.12 106 PRO A CA 1
ATOM 827 C C . PRO A 1 106 ? 3.820 -5.359 26.248 1.00 90.12 106 PRO A C 1
ATOM 829 O O . PRO A 1 106 ? 3.460 -5.127 25.097 1.00 90.12 106 PRO A O 1
ATOM 832 N N . LYS A 1 107 ? 4.951 -4.845 26.759 1.00 87.06 107 LYS A N 1
ATOM 833 C CA . LYS A 1 107 ? 5.777 -3.804 26.096 1.00 87.06 107 LYS A CA 1
ATOM 834 C C . LYS A 1 107 ? 6.109 -4.088 24.625 1.00 87.06 107 LYS A C 1
ATOM 836 O O . LYS A 1 107 ? 6.191 -3.165 23.831 1.00 87.06 107 LYS A O 1
ATOM 841 N N . ARG A 1 108 ? 6.251 -5.363 24.249 1.00 87.75 108 ARG A N 1
ATOM 842 C CA . ARG A 1 108 ? 6.501 -5.805 22.863 1.00 87.75 108 ARG A CA 1
ATOM 843 C C . ARG A 1 108 ? 5.353 -5.522 21.881 1.00 87.75 108 ARG A C 1
ATOM 845 O O . ARG A 1 108 ? 5.571 -5.570 20.680 1.00 87.75 108 ARG A O 1
ATOM 852 N N . TYR A 1 109 ? 4.147 -5.285 22.391 1.00 87.50 109 TYR A N 1
ATOM 853 C CA . TYR A 1 109 ? 2.942 -4.960 21.624 1.00 87.50 109 TYR A CA 1
ATOM 854 C C . TYR A 1 109 ? 2.453 -3.528 21.878 1.00 87.50 109 TYR A C 1
ATOM 856 O O . TYR A 1 109 ? 1.424 -3.133 21.337 1.00 87.50 109 TYR A O 1
ATOM 864 N N . GLN A 1 110 ? 3.152 -2.763 22.721 1.00 88.94 110 GLN A N 1
ATOM 865 C CA . GLN A 1 110 ? 2.878 -1.342 22.887 1.00 88.94 110 GLN A CA 1
ATOM 866 C C . GLN A 1 110 ? 3.523 -0.572 21.737 1.00 88.94 110 GLN A C 1
ATOM 868 O O . GLN A 1 110 ? 4.585 -0.953 21.240 1.00 88.94 110 GLN A O 1
ATOM 873 N N . TYR A 1 111 ? 2.901 0.533 21.334 1.00 85.56 111 TYR A N 1
ATOM 874 C CA . TYR A 1 111 ? 3.555 1.468 20.429 1.00 85.56 111 TYR A CA 1
ATOM 875 C C . TYR A 1 111 ? 4.807 2.029 21.097 1.00 85.56 111 TYR A C 1
ATOM 877 O O . TYR A 1 111 ? 4.776 2.423 22.266 1.00 85.56 111 TYR A O 1
ATOM 885 N N . LYS A 1 112 ? 5.909 2.061 20.348 1.00 82.94 112 LYS A N 1
ATOM 886 C CA . LYS A 1 112 ? 7.114 2.751 20.792 1.00 82.94 112 LYS A CA 1
ATOM 887 C C . LYS A 1 112 ? 6.798 4.256 20.821 1.00 82.94 112 LYS A C 1
ATOM 889 O O . LYS A 1 112 ? 6.285 4.756 19.819 1.00 82.94 112 LYS A O 1
ATOM 894 N N . PRO A 1 113 ? 7.049 4.963 21.937 1.00 82.56 113 PRO A N 1
ATOM 895 C CA . PRO A 1 113 ? 6.973 6.417 21.952 1.00 82.56 113 PRO A CA 1
ATOM 896 C C . PRO A 1 113 ? 7.865 6.989 20.849 1.00 82.56 113 PRO A C 1
ATOM 898 O O . PRO A 1 113 ? 8.960 6.467 20.626 1.00 82.56 113 PRO A O 1
ATOM 901 N N . ILE A 1 114 ? 7.366 8.012 20.159 1.00 84.38 114 ILE A N 1
ATOM 902 C CA . ILE A 1 114 ? 8.119 8.729 19.128 1.00 84.38 114 ILE A CA 1
ATOM 903 C C . ILE A 1 114 ? 9.261 9.470 19.828 1.00 84.38 114 ILE A C 1
ATOM 905 O O . ILE A 1 114 ? 9.038 10.084 20.874 1.00 84.38 114 ILE A O 1
ATOM 909 N N . ASP A 1 115 ? 10.469 9.363 19.281 1.00 87.12 115 ASP A N 1
ATOM 910 C CA . ASP A 1 115 ? 11.641 10.056 19.824 1.00 87.12 115 ASP A CA 1
ATOM 911 C C . ASP A 1 115 ? 11.549 11.572 19.565 1.00 87.12 115 ASP A C 1
ATOM 913 O O . ASP A 1 115 ? 10.928 11.995 18.590 1.00 87.12 115 ASP A O 1
ATOM 917 N N . GLU A 1 116 ? 12.177 12.411 20.389 1.00 84.75 116 GLU A N 1
ATOM 918 C CA . GLU A 1 116 ? 12.110 13.877 20.221 1.00 84.75 116 GLU A CA 1
ATOM 919 C C . GLU A 1 116 ? 12.653 14.311 18.849 1.00 84.75 116 GLU A C 1
ATOM 921 O O . GLU A 1 116 ? 12.050 15.134 18.163 1.00 84.75 116 GLU A O 1
ATOM 926 N N . LEU A 1 117 ? 13.717 13.653 18.379 1.00 84.06 117 LEU A N 1
ATOM 927 C CA . LEU A 1 117 ? 14.279 13.865 17.041 1.00 84.06 117 LEU A CA 1
ATOM 928 C C . LEU A 1 117 ? 13.312 13.468 15.916 1.00 84.06 117 LEU A C 1
ATOM 930 O O . LEU A 1 117 ? 13.281 14.104 14.861 1.00 84.06 117 LEU A O 1
ATOM 934 N N . GLU A 1 118 ? 12.519 12.415 16.121 1.00 83.44 118 GLU A N 1
ATOM 935 C CA . GLU A 1 118 ? 11.497 11.991 15.161 1.00 83.44 118 GLU A CA 1
ATOM 936 C C . GLU A 1 118 ? 10.339 12.997 15.136 1.00 83.44 118 GLU A C 1
ATOM 938 O O . GLU A 1 118 ? 9.858 13.339 14.055 1.00 83.44 118 GLU A O 1
ATOM 943 N N . ILE A 1 119 ? 9.933 13.522 16.299 1.00 86.12 119 ILE A N 1
ATOM 944 C CA . ILE A 1 119 ? 8.920 14.582 16.411 1.00 86.12 119 ILE A CA 1
ATOM 945 C C . ILE A 1 119 ? 9.373 15.826 15.640 1.00 86.12 119 ILE A C 1
ATOM 947 O O . ILE A 1 119 ? 8.610 16.347 14.823 1.00 86.12 119 ILE A O 1
ATOM 951 N N . ASP A 1 120 ? 10.613 16.267 15.845 1.00 84.88 120 ASP A N 1
ATOM 952 C CA . ASP A 1 120 ? 11.173 17.434 15.160 1.00 84.88 120 ASP A CA 1
ATOM 953 C C . ASP A 1 120 ? 11.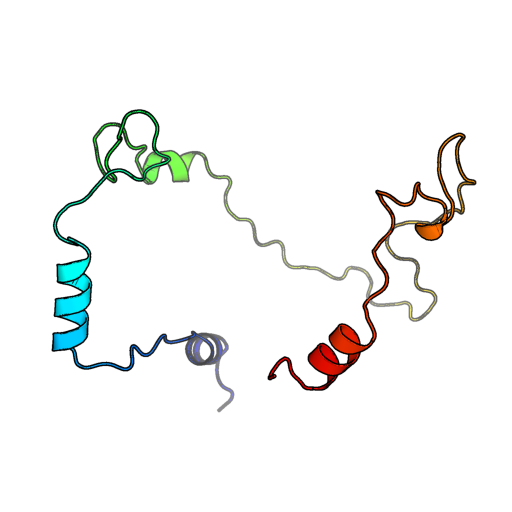299 17.209 13.650 1.00 84.88 120 ASP A C 1
ATOM 955 O O . ASP A 1 120 ? 10.964 18.093 12.862 1.00 84.88 120 ASP A O 1
ATOM 959 N N . THR A 1 121 ? 11.683 16.003 13.224 1.00 84.88 121 THR A N 1
ATOM 960 C CA . THR A 1 121 ? 11.752 15.638 11.800 1.00 84.88 121 THR A CA 1
ATOM 961 C C . THR A 1 121 ? 10.367 15.643 11.146 1.00 84.88 121 THR A C 1
ATOM 963 O O . THR A 1 121 ? 10.205 16.157 10.038 1.00 84.88 121 THR A O 1
ATOM 966 N N . ILE A 1 122 ? 9.345 15.105 11.822 1.00 82.56 122 ILE A N 1
ATOM 967 C CA . ILE A 1 122 ? 7.959 15.099 11.329 1.00 82.56 122 ILE A CA 1
ATOM 968 C C . ILE A 1 122 ? 7.424 16.533 11.235 1.00 82.56 122 ILE A C 1
ATOM 970 O O . ILE A 1 122 ? 6.862 16.914 10.206 1.00 82.56 122 ILE A O 1
ATOM 974 N N . ASN A 1 123 ? 7.631 17.338 12.279 1.00 84.81 123 ASN A N 1
ATOM 975 C CA . ASN A 1 123 ? 7.178 18.728 12.324 1.00 84.81 123 ASN A CA 1
ATOM 976 C C . ASN A 1 123 ? 7.929 19.620 11.322 1.00 84.81 123 ASN A C 1
ATOM 978 O O . ASN A 1 123 ? 7.341 20.548 10.769 1.00 84.81 123 ASN A O 1
ATOM 982 N N . GLY A 1 124 ? 9.199 19.315 11.050 1.00 83.62 124 GLY A N 1
ATOM 983 C CA . GLY A 1 124 ? 10.038 19.985 10.054 1.00 83.62 124 GLY A CA 1
ATOM 984 C C . GLY A 1 124 ? 9.748 19.592 8.601 1.00 83.62 124 GLY A C 1
ATOM 985 O O . GLY A 1 124 ? 10.410 20.090 7.695 1.00 83.62 124 GLY A O 1
ATOM 986 N N . GLY A 1 125 ? 8.770 18.715 8.345 1.00 79.06 125 GLY A N 1
ATOM 987 C CA . GLY A 1 125 ? 8.400 18.299 6.989 1.00 79.06 125 GLY A CA 1
ATOM 988 C C . GLY A 1 125 ? 9.299 17.213 6.387 1.00 79.06 125 GLY A C 1
ATOM 989 O O . GLY A 1 125 ? 9.305 17.038 5.170 1.00 79.06 125 GLY A O 1
ATOM 990 N N . GLY A 1 126 ? 10.037 16.468 7.215 1.00 64.44 126 GLY A N 1
ATOM 991 C CA . GLY A 1 126 ? 10.797 15.288 6.796 1.00 64.44 126 GLY A CA 1
ATOM 992 C C . 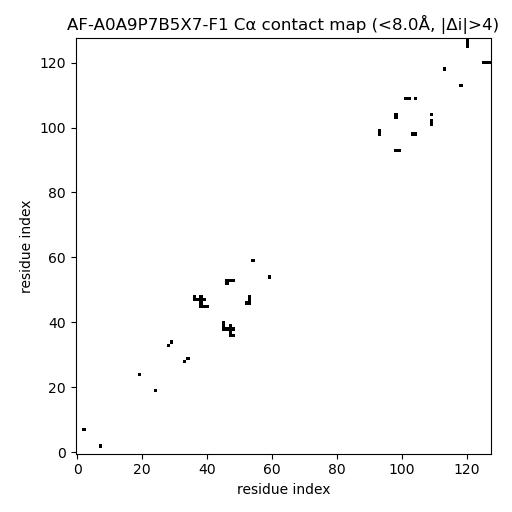GLY A 1 126 ? 12.093 15.572 6.034 1.00 64.44 126 GLY A C 1
ATOM 993 O O . GLY A 1 126 ? 12.643 14.648 5.439 1.00 64.44 126 GLY A O 1
ATOM 994 N N . ALA A 1 127 ? 12.578 16.816 6.035 1.00 55.56 127 ALA A N 1
ATOM 995 C CA . ALA A 1 127 ? 13.854 17.187 5.434 1.00 55.56 127 ALA A CA 1
ATOM 996 C C . ALA A 1 127 ? 14.901 17.454 6.528 1.00 55.56 127 ALA A C 1
ATOM 998 O O . ALA A 1 127 ? 14.882 18.508 7.162 1.00 55.56 127 ALA A O 1
ATOM 999 N N . LEU A 1 128 ? 15.801 16.487 6.724 1.00 52.31 128 LEU A N 1
ATOM 1000 C CA . LEU A 1 128 ? 17.144 16.703 7.268 1.00 52.31 128 LEU A CA 1
ATOM 1001 C C . LEU A 1 128 ? 18.140 16.665 6.108 1.00 52.31 128 LEU A C 1
ATOM 1003 O O . LEU A 1 128 ? 18.009 15.742 5.270 1.00 52.31 128 LEU A O 1
#

Foldseek 3Di:
DPDDPVNVVVVPPDDPDDPDDPVVVVVVCVVVVVVDQWADPPDPPRDGVPDPPDDDPVVVVVPDDPPDDDPPDPPDPDDPDDPPDPDPPDPDDDDVPDDPDLVPDDPVSRDDPQDPVNVCCVVVVNDD

Organism: Maudiozyma exigua (NCBI:txid34358)

Sequence (128 aa):
MIPTTARLAHAYKPLIKFVGNKESLIQIMKSHNYEEVKPHPCTMNNILPGSKDCLSVTDILSKQLPFKVVPYVNKNVASQLANKGKYDFAPRGLKPGELESVFQLPKRYQYKPIDELEIDTINGGGAL

pLDDT: mean 74.35, std 11.77, range [45.0, 90.12]

Mean predicted aligned error: 20.86 Å

InterPro domains:
  IPR020373 Alpha-ketoglutarate dehydrogenase component 4/YMR-31 [PF10937] (13-127)

Solvent-accessible surface area (backbone atoms only — not comparable to full-atom values): 9054 Å² total; per-residue (Å²): 132,84,81,51,71,72,60,54,58,63,70,70,54,86,75,87,74,80,86,70,57,71,65,57,52,52,48,52,44,56,74,66,44,71,87,60,87,66,45,56,95,86,40,76,90,60,53,41,89,86,37,92,89,46,83,53,70,67,64,55,56,73,72,49,78,81,88,74,86,73,80,88,73,78,87,74,88,80,71,100,67,78,96,71,60,102,60,87,83,68,88,70,76,80,54,96,92,60,72,98,46,69,86,72,44,60,75,93,74,34,82,77,79,80,49,72,69,55,50,52,35,59,74,60,71,67,72,130

Secondary structure (DSSP, 8-state):
-PPPHHHHHHHTS------S-HHHHHHHHHHTTTTS-PPPTT-GGGPPTTSTTSPPHHHHHHHSPP--------------S----SS----PPPPTT--SSGGGS-GGGSPPPPPHHHHHHHHTTS--